Protein AF-A0AAE4GAK6-F1 (afdb_monomer_lite)

Sequence (63 aa):
MSDRFLREKDLRIDLVASILHAGQIGASGDIDLRTAGTFANAGAAGAGGTLMLTAVILFMPPL

Foldseek 3Di:
DCQPEPEEQEAEAAEAEEDEAAGEYEYQAEYHAEYCYHYHYNHDYDYVYYYDYHHDPDDDDDD

Radius of gyration: 13.14 Å; chains: 1; bounding box: 45×18×32 Å

InterPro domains:
  IPR008619 Filamentous haemagglutinin repeat [PF05594] (18-55)

Organism: NCBI:txid3075126

Secondary structure (DSSP, 8-state):
-----EEESSEEEEESS-EEE-SEEEESS-EEEEESS-EEESSEEEESS-EEEEE--------

Structure (mmCIF, N/CA/C/O backbone):
data_AF-A0AAE4GAK6-F1
#
_entry.id   AF-A0AAE4GAK6-F1
#
loop_
_atom_site.group_PDB
_atom_site.id
_atom_site.type_symbol
_atom_site.label_atom_id
_atom_site.label_alt_id
_atom_site.label_comp_id
_atom_site.label_asym_id
_atom_site.label_entity_id
_atom_site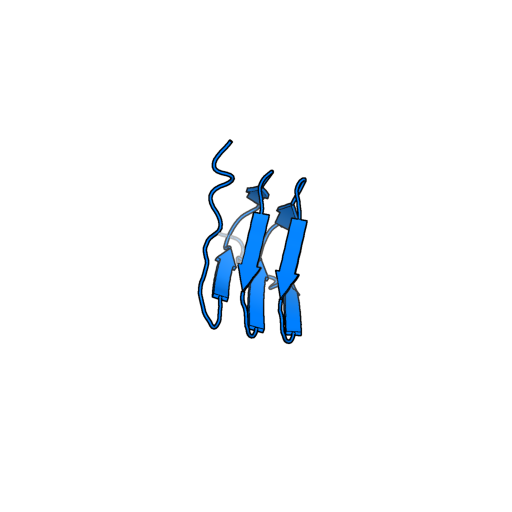.label_seq_id
_atom_site.pdbx_PDB_ins_code
_atom_site.Cartn_x
_atom_site.Cartn_y
_atom_site.Cartn_z
_atom_site.occupancy
_atom_site.B_iso_or_equiv
_atom_site.auth_seq_id
_atom_site.auth_comp_id
_atom_site.auth_asym_id
_atom_site.auth_atom_id
_atom_site.pdbx_PDB_model_num
ATOM 1 N N . MET A 1 1 ? 22.604 -7.012 5.572 1.00 37.47 1 MET A N 1
ATOM 2 C CA . MET A 1 1 ? 21.266 -7.005 6.190 1.00 37.47 1 MET A CA 1
ATOM 3 C C . MET A 1 1 ? 20.341 -7.758 5.261 1.00 37.47 1 MET A C 1
ATOM 5 O O . MET A 1 1 ? 20.342 -7.465 4.075 1.00 37.47 1 MET A O 1
ATOM 9 N N . SER A 1 2 ? 19.649 -8.782 5.751 1.00 50.84 2 SER A N 1
ATOM 10 C CA . SER A 1 2 ? 18.599 -9.447 4.984 1.00 50.84 2 SER A CA 1
ATOM 11 C C . S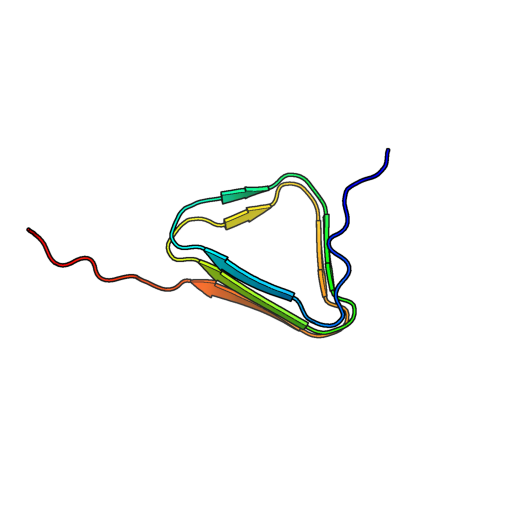ER A 1 2 ? 17.290 -8.719 5.266 1.00 50.84 2 SER A C 1
ATOM 13 O O . SER A 1 2 ? 16.574 -9.074 6.205 1.00 50.84 2 SER A O 1
ATOM 15 N N . ASP A 1 3 ? 17.009 -7.675 4.495 1.00 50.72 3 ASP A N 1
ATOM 16 C CA . ASP A 1 3 ? 15.684 -7.068 4.481 1.00 50.72 3 ASP A CA 1
ATOM 17 C C . ASP A 1 3 ? 14.727 -8.159 3.999 1.00 50.72 3 ASP A C 1
ATOM 19 O O . ASP A 1 3 ? 14.851 -8.673 2.884 1.00 50.72 3 ASP A O 1
ATOM 23 N N . ARG A 1 4 ? 13.862 -8.640 4.896 1.00 54.59 4 ARG A N 1
ATOM 24 C CA . ARG A 1 4 ? 12.939 -9.734 4.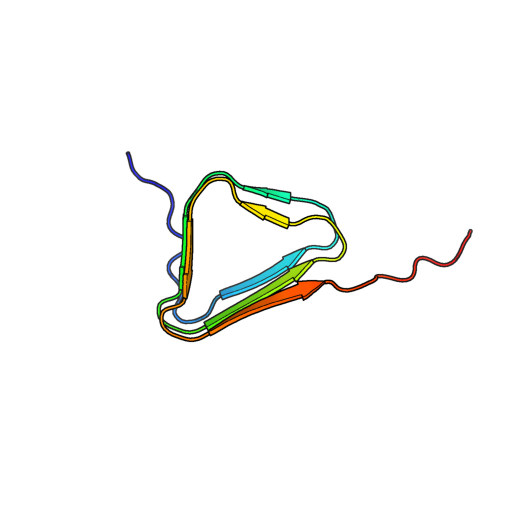596 1.00 54.59 4 ARG A CA 1
ATOM 25 C C . ARG A 1 4 ? 12.007 -9.268 3.481 1.00 54.59 4 ARG A C 1
ATOM 27 O O . ARG A 1 4 ? 11.084 -8.502 3.722 1.00 54.59 4 ARG A O 1
ATOM 34 N N . PHE A 1 5 ? 12.262 -9.760 2.277 1.00 57.91 5 PHE A N 1
ATOM 35 C CA . PHE A 1 5 ? 11.434 -9.543 1.104 1.00 57.91 5 PHE A CA 1
ATOM 36 C C . PHE A 1 5 ? 10.406 -10.679 1.055 1.00 57.91 5 PHE A C 1
ATOM 38 O O . PHE A 1 5 ? 10.777 -11.837 0.863 1.00 57.91 5 PHE A O 1
ATOM 45 N N . LEU A 1 6 ? 9.121 -10.373 1.247 1.00 62.75 6 LEU A N 1
ATOM 46 C CA . LEU A 1 6 ? 8.040 -11.295 0.882 1.00 62.75 6 LEU A CA 1
ATOM 47 C C . LEU A 1 6 ? 8.044 -11.385 -0.651 1.00 62.75 6 LEU A C 1
ATOM 49 O O . LEU A 1 6 ? 7.591 -10.448 -1.284 1.00 62.75 6 LEU A O 1
ATOM 53 N N . ARG A 1 7 ? 8.678 -12.407 -1.252 1.00 62.50 7 ARG A N 1
ATOM 54 C CA . ARG A 1 7 ? 8.795 -12.575 -2.719 1.00 62.50 7 ARG A CA 1
ATOM 55 C C . ARG A 1 7 ? 7.737 -13.547 -3.202 1.00 62.50 7 ARG A C 1
ATOM 57 O O . ARG A 1 7 ? 7.991 -14.743 -3.223 1.00 62.50 7 ARG A O 1
ATOM 64 N N . GLU A 1 8 ? 6.604 -13.023 -3.638 1.00 77.38 8 GLU A N 1
ATOM 65 C CA . GLU A 1 8 ? 5.583 -13.809 -4.328 1.00 77.38 8 GLU A CA 1
ATOM 66 C C . GLU A 1 8 ? 5.375 -13.279 -5.748 1.00 77.38 8 GLU A C 1
ATOM 68 O O . GLU A 1 8 ? 5.712 -12.128 -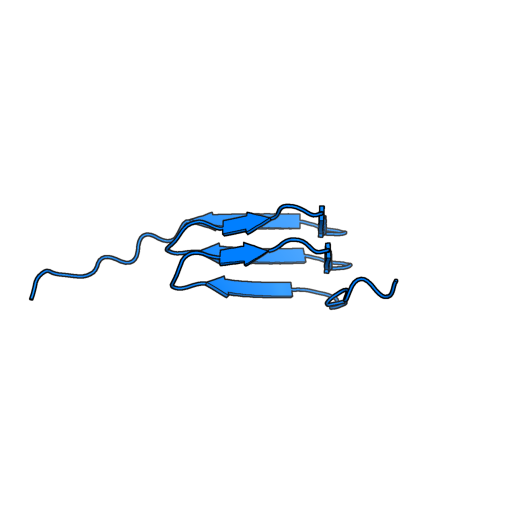6.053 1.00 77.38 8 GLU A O 1
ATOM 73 N N . LYS A 1 9 ? 4.838 -14.128 -6.636 1.00 85.94 9 LYS A N 1
ATOM 74 C CA . LYS A 1 9 ? 4.426 -13.678 -7.974 1.00 85.94 9 LYS A CA 1
ATOM 75 C C . LYS A 1 9 ? 3.348 -12.606 -7.837 1.00 85.94 9 LYS A C 1
ATOM 77 O O . LYS A 1 9 ? 3.509 -11.531 -8.388 1.00 85.94 9 LYS A O 1
ATOM 82 N N . ASP A 1 10 ? 2.318 -12.883 -7.044 1.00 91.69 10 ASP A N 1
ATOM 83 C CA . ASP A 1 10 ? 1.285 -11.915 -6.681 1.00 91.69 10 ASP A CA 1
ATOM 84 C C . ASP A 1 10 ? 1.167 -11.873 -5.157 1.00 91.69 10 ASP A C 1
ATOM 86 O O . ASP A 1 10 ? 1.293 -12.907 -4.496 1.00 91.69 10 ASP A O 1
ATOM 90 N N . LEU A 1 11 ? 0.904 -10.695 -4.594 1.00 89.81 11 LEU A N 1
ATOM 91 C CA . LEU A 1 11 ? 0.771 -10.506 -3.154 1.00 89.81 11 LEU A CA 1
ATOM 92 C C . LEU A 1 11 ? -0.597 -9.914 -2.818 1.00 89.81 11 LEU A C 1
ATOM 94 O O . LEU A 1 11 ? -0.955 -8.831 -3.278 1.00 89.81 11 LEU A O 1
ATOM 98 N N . ARG A 1 12 ? -1.346 -10.615 -1.964 1.00 92.12 12 ARG A N 1
ATOM 99 C CA . ARG A 1 12 ? -2.613 -10.135 -1.408 1.00 92.12 12 ARG A CA 1
ATOM 100 C C . ARG A 1 12 ? -2.465 -9.892 0.087 1.00 92.12 12 ARG A C 1
ATOM 102 O O . ARG A 1 12 ? -2.052 -10.790 0.817 1.00 92.12 12 ARG A O 1
ATOM 109 N N . ILE A 1 13 ? -2.823 -8.693 0.535 1.00 88.56 13 ILE A N 1
ATOM 110 C CA . ILE A 1 13 ? -2.777 -8.304 1.946 1.00 88.56 13 ILE A CA 1
ATOM 111 C C . ILE A 1 13 ? -4.122 -7.678 2.322 1.00 88.56 13 ILE A C 1
ATOM 113 O O . ILE A 1 13 ? -4.494 -6.639 1.784 1.00 88.56 13 ILE A O 1
ATOM 117 N N . ASP A 1 14 ? -4.824 -8.286 3.276 1.00 91.12 14 ASP A N 1
ATOM 118 C CA . ASP A 1 14 ? -6.077 -7.773 3.834 1.00 91.12 14 ASP A CA 1
ATOM 119 C C . ASP A 1 14 ? -5.843 -7.359 5.302 1.00 91.12 14 ASP A C 1
ATOM 121 O O . ASP A 1 14 ? -5.568 -8.192 6.168 1.00 91.12 14 ASP A O 1
ATOM 125 N N . LEU A 1 15 ? -5.915 -6.055 5.582 1.00 88.25 15 LEU A N 1
ATOM 126 C CA . LEU A 1 15 ? -5.669 -5.449 6.891 1.00 88.25 15 LEU A CA 1
ATOM 127 C C . LEU A 1 15 ? -6.974 -4.923 7.490 1.00 88.25 15 LEU A C 1
ATOM 129 O O . LEU A 1 15 ? -7.578 -3.983 6.980 1.00 88.25 15 LEU A O 1
ATOM 133 N N . VAL A 1 16 ? -7.397 -5.487 8.618 1.00 86.81 16 VAL A N 1
ATOM 134 C CA . VAL A 1 16 ? -8.589 -5.017 9.353 1.00 86.81 16 VAL A CA 1
ATOM 135 C C . VAL A 1 16 ? -8.285 -3.879 10.336 1.00 86.81 16 VAL A C 1
ATOM 137 O O . VAL A 1 16 ? -9.199 -3.304 10.916 1.00 86.81 16 VAL A O 1
ATOM 140 N N . ALA A 1 17 ? -7.008 -3.547 10.526 1.00 84.88 17 ALA A N 1
ATOM 141 C CA . ALA A 1 17 ? -6.527 -2.529 11.454 1.00 84.88 17 ALA A CA 1
ATOM 142 C C . ALA A 1 17 ? -5.352 -1.745 10.849 1.00 84.88 17 ALA A C 1
ATOM 144 O O . ALA A 1 17 ? -4.859 -2.075 9.769 1.00 84.88 17 ALA A O 1
ATOM 145 N N . SER A 1 18 ? -4.893 -0.711 11.558 1.00 89.88 18 SER A N 1
ATOM 146 C CA . SER A 1 18 ? -3.746 0.095 11.136 1.00 89.88 18 SER A CA 1
ATOM 147 C C . SER A 1 18 ? -2.420 -0.661 11.276 1.00 89.88 18 SER A C 1
ATOM 149 O O . SER A 1 18 ? -2.180 -1.318 12.289 1.00 89.88 18 SER A O 1
ATOM 151 N N . ILE A 1 19 ? -1.531 -0.511 10.293 1.00 89.81 19 ILE A N 1
ATOM 152 C CA . ILE A 1 19 ? -0.179 -1.080 10.281 1.00 89.81 19 ILE A CA 1
ATOM 153 C C . ILE A 1 19 ? 0.862 -0.004 9.983 1.00 89.81 19 ILE A C 1
ATOM 155 O O . ILE A 1 19 ? 0.702 0.801 9.066 1.00 89.81 19 ILE A O 1
ATOM 159 N N . LEU A 1 20 ? 1.973 -0.075 10.722 1.00 91.31 20 LEU A N 1
ATOM 160 C CA . LEU A 1 20 ? 3.243 0.556 10.385 1.00 91.31 20 LEU A CA 1
ATOM 161 C C . LEU A 1 20 ? 4.257 -0.529 10.002 1.00 91.31 20 LEU A C 1
ATOM 163 O O . LEU A 1 20 ? 4.618 -1.373 10.821 1.00 91.31 20 LEU A O 1
ATOM 167 N N . HIS A 1 21 ? 4.723 -0.495 8.760 1.00 88.38 21 HIS A N 1
ATOM 168 C CA . HIS A 1 21 ? 5.807 -1.324 8.247 1.00 88.38 21 HIS A CA 1
ATOM 169 C C . HIS A 1 21 ? 7.029 -0.447 7.944 1.00 88.38 21 HIS A C 1
ATOM 171 O O . HIS A 1 21 ? 6.872 0.714 7.588 1.00 88.38 21 HIS A O 1
ATOM 177 N N . ALA A 1 22 ? 8.245 -0.974 8.091 1.00 90.06 22 ALA A N 1
ATOM 178 C CA . ALA A 1 22 ? 9.488 -0.223 7.855 1.00 90.06 22 ALA A CA 1
ATOM 179 C C . ALA A 1 22 ? 10.460 -0.946 6.903 1.00 90.06 22 ALA A C 1
ATOM 181 O O . ALA A 1 22 ? 11.634 -0.597 6.831 1.00 90.06 22 ALA A O 1
ATOM 182 N N . GLY A 1 23 ? 9.984 -1.982 6.209 1.00 89.00 23 GLY A N 1
ATOM 183 C CA . GLY A 1 23 ? 10.786 -2.834 5.335 1.00 89.00 23 GLY A CA 1
ATOM 184 C C . GLY A 1 23 ? 10.380 -2.756 3.864 1.00 89.00 23 GLY A C 1
ATOM 185 O O . GLY A 1 23 ? 9.758 -1.796 3.404 1.00 89.00 23 GLY A O 1
ATOM 186 N N . GLN A 1 24 ? 10.767 -3.783 3.109 1.00 90.81 24 GLN A N 1
ATOM 187 C CA . GLN A 1 24 ? 10.439 -3.913 1.694 1.00 90.81 24 GLN A CA 1
ATOM 188 C C . GLN A 1 24 ? 9.229 -4.827 1.496 1.00 90.81 24 GLN A C 1
ATOM 190 O O . GLN A 1 24 ? 9.227 -5.979 1.932 1.00 90.81 24 GLN A O 1
ATOM 195 N N . ILE A 1 25 ? 8.235 -4.328 0.768 1.00 89.88 25 ILE A N 1
ATOM 196 C CA . ILE A 1 25 ? 7.108 -5.107 0.254 1.00 89.88 25 ILE A CA 1
ATOM 197 C C . ILE A 1 25 ? 7.280 -5.186 -1.260 1.00 89.88 25 ILE A C 1
ATOM 199 O O . ILE A 1 25 ? 7.403 -4.152 -1.919 1.00 89.88 25 ILE A O 1
ATOM 203 N N . GLY A 1 26 ? 7.306 -6.395 -1.817 1.00 91.06 26 GLY A N 1
ATOM 204 C CA . GLY A 1 26 ? 7.561 -6.566 -3.240 1.00 91.06 26 GLY A CA 1
ATOM 205 C C . GLY A 1 26 ? 6.834 -7.749 -3.858 1.00 91.06 26 GLY A C 1
ATOM 206 O O . GLY A 1 26 ? 6.765 -8.811 -3.259 1.00 91.06 26 GLY A O 1
ATOM 207 N N . ALA A 1 27 ? 6.346 -7.589 -5.081 1.00 92.75 27 ALA A N 1
ATOM 208 C CA . ALA A 1 27 ? 5.866 -8.694 -5.908 1.00 92.75 27 ALA A CA 1
ATOM 209 C C . ALA A 1 27 ? 6.434 -8.550 -7.321 1.00 92.75 27 ALA A C 1
ATOM 211 O O . ALA A 1 27 ? 6.638 -7.430 -7.795 1.00 92.75 27 ALA A O 1
ATOM 212 N N . SER A 1 28 ? 6.716 -9.666 -7.999 1.00 93.12 28 SER A N 1
ATOM 213 C CA . SER A 1 28 ? 7.149 -9.612 -9.405 1.00 93.12 28 SER A CA 1
ATOM 214 C C . SER A 1 28 ? 5.986 -9.371 -10.373 1.00 93.12 28 SER A C 1
ATOM 216 O O . SER A 1 28 ? 6.211 -8.854 -11.463 1.00 93.12 28 SER A O 1
ATOM 218 N N . GLY A 1 29 ? 4.764 -9.718 -9.973 1.00 94.44 29 GLY A N 1
ATOM 219 C CA . GLY A 1 29 ? 3.491 -9.382 -10.606 1.00 94.44 29 GLY A CA 1
ATOM 220 C C . GLY A 1 29 ? 2.765 -8.300 -9.810 1.00 94.44 29 GLY A C 1
ATOM 221 O O . GLY A 1 29 ? 3.327 -7.222 -9.601 1.00 94.44 29 GLY A O 1
ATOM 222 N N . ASP A 1 30 ? 1.537 -8.580 -9.374 1.00 95.81 30 ASP A N 1
ATOM 223 C CA . ASP A 1 30 ? 0.638 -7.582 -8.780 1.00 95.81 30 ASP A CA 1
ATOM 224 C C . ASP A 1 30 ? 0.636 -7.591 -7.241 1.00 95.81 30 ASP A C 1
ATOM 226 O O . ASP A 1 30 ? 0.855 -8.617 -6.594 1.00 95.81 30 ASP A O 1
ATOM 230 N N . ILE A 1 31 ? 0.325 -6.436 -6.648 1.00 95.06 31 ILE A N 1
ATOM 231 C CA . ILE A 1 31 ? 0.014 -6.278 -5.223 1.00 95.06 31 ILE A CA 1
ATOM 232 C C . ILE A 1 31 ? -1.417 -5.735 -5.081 1.00 95.06 31 ILE A C 1
ATOM 234 O O . ILE A 1 31 ? -1.699 -4.629 -5.542 1.00 95.06 31 ILE A O 1
ATOM 238 N N . ASP A 1 32 ? -2.294 -6.475 -4.392 1.00 95.31 32 ASP A N 1
ATOM 239 C CA . ASP A 1 32 ? -3.616 -6.011 -3.923 1.00 95.31 32 ASP A CA 1
ATOM 240 C C . ASP A 1 32 ? -3.572 -5.855 -2.397 1.00 95.31 32 ASP A C 1
ATOM 242 O O . ASP A 1 32 ? -3.584 -6.841 -1.650 1.00 95.31 32 ASP A O 1
ATOM 246 N N . LEU A 1 33 ? -3.480 -4.606 -1.936 1.00 92.50 33 LEU A N 1
ATOM 247 C CA . LEU A 1 33 ? -3.457 -4.242 -0.524 1.00 92.50 33 LEU A CA 1
ATOM 248 C C . LEU A 1 33 ? -4.774 -3.565 -0.142 1.00 92.50 33 LEU A C 1
ATOM 250 O O . LEU A 1 33 ? -5.113 -2.490 -0.642 1.00 92.50 33 LEU A O 1
ATOM 254 N N . ARG A 1 34 ? -5.496 -4.169 0.798 1.00 93.81 34 ARG A N 1
ATOM 255 C CA . ARG A 1 34 ? -6.768 -3.663 1.314 1.00 93.81 34 ARG A CA 1
ATOM 256 C C . ARG A 1 34 ? -6.630 -3.353 2.785 1.00 93.81 34 ARG A C 1
ATOM 258 O O . ARG A 1 34 ? -6.153 -4.191 3.542 1.00 93.81 34 ARG A O 1
ATOM 265 N N . THR A 1 35 ? -7.043 -2.164 3.201 1.00 92.25 35 THR A N 1
ATOM 266 C CA . THR A 1 35 ? -6.936 -1.753 4.603 1.00 92.25 35 THR A CA 1
ATOM 267 C C . THR 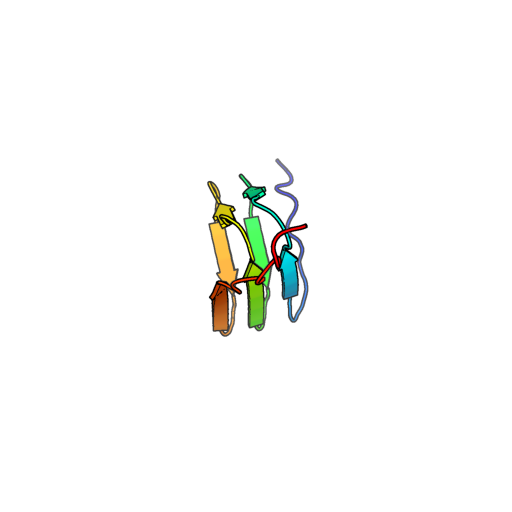A 1 35 ? -8.193 -1.055 5.088 1.00 92.25 35 THR A C 1
ATOM 269 O O . THR A 1 35 ? -8.691 -0.146 4.430 1.00 92.25 35 THR A O 1
ATOM 272 N N . ALA A 1 36 ? -8.695 -1.466 6.252 1.00 91.00 36 ALA A N 1
ATOM 273 C CA . ALA A 1 36 ? -9.749 -0.757 6.974 1.00 91.00 36 ALA A CA 1
ATOM 274 C C . ALA A 1 36 ? -9.220 0.269 7.986 1.00 91.00 36 ALA A C 1
ATOM 276 O O . ALA A 1 36 ? -9.990 1.060 8.525 1.00 91.00 36 ALA A O 1
ATOM 277 N N . GLY A 1 37 ? -7.905 0.275 8.216 1.00 87.94 37 GLY A N 1
ATOM 278 C CA . GLY A 1 37 ? -7.198 1.297 8.983 1.00 87.94 37 GLY A CA 1
ATOM 279 C C . GLY A 1 37 ? -6.128 2.005 8.153 1.00 87.94 37 GLY A C 1
ATOM 280 O O . GLY A 1 37 ? -6.125 1.964 6.921 1.00 87.94 37 GLY A O 1
ATOM 281 N N . THR A 1 38 ? -5.173 2.630 8.834 1.00 89.88 38 THR A N 1
ATOM 282 C CA . THR A 1 38 ? -4.027 3.286 8.195 1.00 89.88 38 THR A CA 1
ATOM 283 C C . THR A 1 38 ? -2.983 2.257 7.779 1.00 89.88 38 THR A C 1
ATOM 285 O O . THR A 1 38 ? -2.478 1.526 8.624 1.00 89.88 38 THR A O 1
ATOM 288 N N . PHE A 1 39 ? -2.584 2.252 6.510 1.00 90.62 39 PHE A N 1
ATOM 289 C CA . PHE A 1 39 ? -1.374 1.559 6.070 1.00 90.62 39 PHE A CA 1
ATOM 290 C C . PHE A 1 39 ? -0.234 2.566 5.889 1.00 90.62 39 PHE A C 1
ATOM 292 O O . PHE A 1 39 ? -0.305 3.435 5.022 1.00 90.62 39 PHE A O 1
ATOM 299 N N . ALA A 1 40 ? 0.817 2.441 6.697 1.00 92.19 40 ALA A N 1
ATOM 300 C CA . ALA A 1 40 ? 2.036 3.231 6.584 1.00 92.19 40 ALA A CA 1
ATOM 301 C C . ALA A 1 40 ? 3.232 2.313 6.309 1.00 92.19 40 ALA A C 1
ATOM 303 O O . ALA A 1 40 ? 3.496 1.391 7.079 1.00 92.19 40 ALA A O 1
ATOM 304 N N . ASN A 1 41 ? 3.978 2.585 5.236 1.00 90.81 41 ASN A N 1
ATOM 305 C CA . ASN A 1 41 ? 5.250 1.927 4.957 1.00 90.81 41 ASN A CA 1
ATOM 306 C C . ASN A 1 41 ? 6.383 2.959 4.940 1.00 90.81 41 ASN A C 1
ATOM 308 O O . ASN A 1 41 ? 6.416 3.826 4.073 1.00 90.81 41 ASN A O 1
ATOM 312 N N . ALA A 1 42 ? 7.304 2.848 5.892 1.00 91.69 42 ALA A N 1
ATOM 313 C CA . ALA A 1 42 ? 8.500 3.675 6.016 1.00 91.69 42 ALA A CA 1
ATOM 314 C C . ALA A 1 42 ? 9.716 3.097 5.259 1.00 91.69 42 ALA A C 1
ATOM 316 O O . ALA A 1 42 ? 10.816 3.632 5.377 1.00 91.69 42 ALA A O 1
ATOM 317 N N . GLY A 1 43 ? 9.531 2.005 4.509 1.00 91.19 43 GLY A N 1
ATOM 318 C CA . GLY A 1 43 ? 10.505 1.467 3.558 1.00 91.19 43 GLY A CA 1
ATOM 319 C C . GLY A 1 43 ? 10.045 1.639 2.106 1.00 91.19 43 GLY A C 1
ATOM 320 O O . GLY A 1 43 ? 9.630 2.722 1.702 1.00 91.19 43 GLY A O 1
ATOM 321 N N . ALA A 1 44 ? 10.111 0.570 1.308 1.00 90.44 44 ALA A N 1
ATOM 322 C CA . ALA A 1 44 ? 9.704 0.581 -0.101 1.00 90.44 44 ALA A CA 1
ATOM 323 C C . ALA A 1 44 ? 8.563 -0.411 -0.361 1.00 90.44 44 ALA A C 1
ATOM 325 O O . ALA A 1 44 ? 8.540 -1.498 0.217 1.00 90.44 44 ALA A O 1
ATOM 326 N N . ALA A 1 45 ? 7.625 -0.044 -1.233 1.00 89.25 45 ALA A N 1
ATOM 327 C CA . ALA A 1 45 ? 6.590 -0.935 -1.751 1.00 89.25 45 ALA A CA 1
ATOM 328 C C . ALA A 1 45 ? 6.605 -0.874 -3.281 1.00 89.25 45 ALA A C 1
ATOM 330 O O . ALA A 1 45 ? 6.518 0.217 -3.844 1.00 89.25 45 ALA A O 1
ATOM 331 N N . GLY A 1 46 ? 6.741 -2.021 -3.946 1.00 92.00 46 GLY A N 1
ATOM 332 C CA . GLY A 1 46 ? 6.850 -2.073 -5.403 1.00 92.00 46 GLY A CA 1
ATOM 333 C C . GLY A 1 46 ? 6.277 -3.351 -6.002 1.00 92.00 46 GLY A C 1
ATOM 334 O O . GLY A 1 46 ? 6.484 -4.441 -5.480 1.00 92.00 46 GLY A O 1
ATOM 335 N N . ALA A 1 47 ? 5.579 -3.205 -7.121 1.00 94.38 47 ALA A N 1
ATOM 336 C CA . ALA A 1 47 ? 5.065 -4.303 -7.927 1.00 94.38 47 ALA A CA 1
ATOM 337 C C . ALA A 1 47 ? 5.758 -4.274 -9.294 1.00 94.38 47 ALA A C 1
ATOM 339 O O . ALA A 1 47 ? 6.048 -3.193 -9.809 1.00 94.38 47 ALA A O 1
ATOM 340 N N . GLY A 1 48 ? 6.030 -5.441 -9.878 1.00 94.25 48 GLY A N 1
ATOM 341 C CA . GLY A 1 48 ? 6.444 -5.515 -11.281 1.00 94.25 48 GLY A CA 1
ATOM 342 C C . GLY A 1 48 ? 5.289 -5.216 -12.244 1.00 94.25 48 GLY A C 1
ATOM 343 O O . GLY A 1 48 ? 5.524 -4.703 -13.335 1.00 94.25 48 GLY A O 1
ATOM 344 N N . GLY A 1 49 ? 4.054 -5.504 -11.819 1.00 95.50 49 GLY A N 1
ATOM 345 C CA . GLY A 1 49 ? 2.808 -5.099 -12.466 1.00 95.50 49 GLY A CA 1
ATOM 346 C C . GLY A 1 49 ? 2.151 -3.922 -11.741 1.00 95.50 49 GLY A C 1
ATOM 347 O O . GLY A 1 49 ? 2.709 -2.829 -11.654 1.00 95.50 49 GLY A O 1
ATOM 348 N N . THR A 1 50 ? 0.948 -4.144 -11.217 1.00 96.19 50 THR A N 1
ATOM 349 C CA . THR A 1 50 ? 0.129 -3.124 -10.553 1.00 96.19 50 THR A CA 1
ATOM 350 C C . THR A 1 50 ? 0.288 -3.179 -9.038 1.00 96.19 50 THR A C 1
ATOM 352 O O . THR A 1 50 ? 0.175 -4.239 -8.428 1.00 96.19 50 THR A O 1
ATOM 355 N N . LEU A 1 51 ? 0.471 -2.017 -8.408 1.00 94.38 51 LEU A N 1
ATOM 356 C CA . LEU A 1 51 ? 0.280 -1.837 -6.968 1.00 94.38 51 LEU A CA 1
ATOM 357 C C . LEU A 1 51 ? -1.061 -1.136 -6.733 1.00 94.38 51 LEU A C 1
ATOM 359 O O . LEU A 1 51 ? -1.187 0.063 -6.977 1.00 94.38 51 LEU A O 1
ATOM 363 N N . M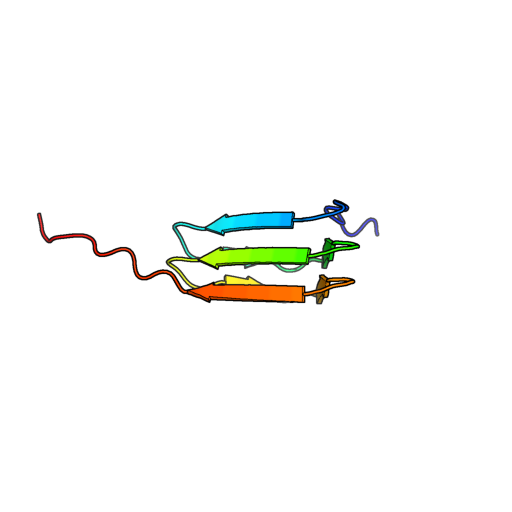ET A 1 52 ? -2.055 -1.882 -6.252 1.00 95.94 52 MET A N 1
ATOM 364 C CA . MET A 1 52 ? -3.365 -1.352 -5.884 1.00 95.94 52 MET A CA 1
ATOM 365 C C . MET A 1 52 ? -3.490 -1.259 -4.362 1.00 95.94 52 MET A C 1
ATOM 367 O O . MET A 1 52 ? -3.320 -2.248 -3.651 1.00 95.94 52 MET A O 1
ATOM 371 N N . LEU A 1 53 ? -3.821 -0.063 -3.868 1.00 93.25 53 LEU A N 1
ATOM 372 C CA . LEU A 1 53 ? -4.139 0.194 -2.464 1.00 93.25 53 LEU A CA 1
ATOM 373 C C . LEU A 1 53 ? -5.601 0.624 -2.348 1.00 93.25 53 LEU A C 1
ATOM 375 O O . LEU A 1 53 ? -5.982 1.683 -2.840 1.00 93.25 53 LEU A O 1
ATOM 379 N N . THR A 1 54 ? -6.405 -0.191 -1.671 1.00 93.88 54 THR A N 1
ATOM 380 C CA . THR A 1 54 ? -7.829 0.070 -1.446 1.00 93.88 54 THR A CA 1
ATOM 381 C C . THR A 1 54 ? -8.092 0.313 0.035 1.00 93.88 54 THR A C 1
ATOM 383 O O . THR A 1 54 ? -7.886 -0.572 0.867 1.00 93.88 54 THR A O 1
ATOM 386 N N . ALA A 1 55 ? -8.598 1.497 0.376 1.00 89.62 55 ALA A N 1
ATOM 387 C CA . ALA A 1 55 ? -9.188 1.728 1.689 1.00 89.62 55 ALA A CA 1
ATOM 388 C C . ALA A 1 55 ? -10.598 1.115 1.720 1.00 89.62 55 ALA A C 1
ATOM 390 O O . ALA A 1 55 ? -11.433 1.436 0.874 1.00 89.62 55 ALA A O 1
ATOM 391 N N . VAL A 1 56 ? -10.867 0.231 2.680 1.00 85.94 56 VAL A N 1
ATOM 392 C CA . VAL A 1 56 ? -12.173 -0.409 2.867 1.00 85.94 56 VAL A CA 1
ATOM 393 C C . VAL A 1 56 ? -12.788 0.124 4.149 1.00 85.94 56 VAL A C 1
ATOM 395 O O . VAL A 1 56 ? -12.311 -0.164 5.238 1.00 85.94 56 VAL A O 1
ATOM 398 N N . ILE A 1 57 ? -13.869 0.887 4.050 1.00 72.62 57 ILE A N 1
ATOM 399 C CA . ILE A 1 57 ? -14.584 1.345 5.243 1.00 72.62 57 ILE A CA 1
ATOM 400 C C . ILE A 1 57 ? -15.396 0.160 5.780 1.00 72.62 57 ILE A C 1
ATOM 402 O O . ILE A 1 57 ? -16.429 -0.198 5.215 1.00 72.62 57 ILE A O 1
ATOM 406 N N . LEU A 1 58 ? -14.924 -0.466 6.860 1.00 68.06 58 LEU A N 1
ATOM 407 C CA . LEU A 1 58 ? -15.723 -1.430 7.616 1.00 68.06 58 LEU A CA 1
ATOM 408 C C . LEU A 1 58 ? -16.731 -0.649 8.459 1.00 68.06 58 LEU A C 1
ATOM 410 O O . LEU A 1 58 ? -16.375 0.011 9.433 1.00 68.06 58 LEU A O 1
ATOM 414 N N . PHE A 1 59 ? -18.000 -0.707 8.067 1.00 67.75 59 PHE A N 1
ATOM 415 C CA . PHE A 1 59 ? -19.082 -0.147 8.863 1.00 67.75 59 PHE A CA 1
ATOM 416 C C . PHE A 1 59 ? -19.277 -1.028 10.105 1.00 67.75 59 PHE A C 1
ATOM 418 O O . PHE A 1 59 ? -19.840 -2.117 10.007 1.00 67.75 59 PHE A O 1
ATOM 425 N N . MET A 1 60 ? -18.786 -0.593 11.269 1.00 63.88 60 MET A N 1
ATOM 426 C CA . MET A 1 60 ? -19.181 -1.190 12.547 1.00 63.88 60 MET A CA 1
ATOM 427 C C . MET A 1 60 ? -20.476 -0.510 13.011 1.00 63.88 60 MET A C 1
ATOM 429 O O . MET A 1 60 ? -20.440 0.685 13.312 1.00 63.88 60 MET A O 1
ATOM 433 N N . PRO A 1 61 ? -21.625 -1.214 13.045 1.00 63.84 61 PRO A N 1
ATOM 434 C CA . PRO A 1 61 ? -22.834 -0.659 13.639 1.00 63.84 61 PRO A CA 1
ATOM 435 C C . PRO A 1 61 ? -22.617 -0.418 15.146 1.00 63.84 61 PRO A C 1
ATOM 437 O O . PRO A 1 61 ? -21.874 -1.175 15.778 1.00 63.84 61 PRO A O 1
ATOM 440 N N . PRO A 1 62 ? -23.229 0.630 15.728 1.00 71.06 62 PRO A N 1
ATOM 441 C CA . PRO A 1 62 ? -23.175 0.862 17.169 1.00 71.06 62 PRO A CA 1
ATOM 442 C C . PRO A 1 62 ? -23.815 -0.311 17.932 1.00 71.06 62 PRO A C 1
ATOM 444 O O . PRO A 1 62 ? -24.785 -0.899 17.448 1.00 71.06 62 PRO A O 1
ATOM 447 N N . LEU A 1 63 ? -23.232 -0.648 19.091 1.00 69.81 63 LEU A N 1
ATOM 448 C CA . LEU A 1 63 ? -23.716 -1.677 20.025 1.00 69.81 63 LEU A CA 1
ATOM 449 C C . LEU A 1 63 ? -25.034 -1.275 20.696 1.00 69.81 63 LEU A C 1
ATOM 451 O O . LEU A 1 63 ? -25.184 -0.070 21.006 1.00 69.81 63 LEU A O 1
#

pLDDT: mean 84.38, std 13.6, range [37.47, 96.19]